Protein AF-A0A1V6FKG5-F1 (afdb_monomer_lite)

Foldseek 3Di:
DPPQDPQFQWKWFDPDPPPFTWIWGWDDDPNWIKIWTATHPPGGAKIFTADWDDDPQKIKGWGALVGMDGDPPHDPVRCVQDNGTWMWIWHPPDSFWIWTDTPPDITIIGHDD

Structure (mmCIF, N/CA/C/O backbone):
data_AF-A0A1V6FKG5-F1
#
_entry.id   AF-A0A1V6FKG5-F1
#
loop_
_atom_site.group_PDB
_atom_site.id
_atom_site.type_symbol
_atom_site.label_atom_id
_atom_site.label_alt_id
_atom_site.label_comp_id
_atom_site.label_asym_id
_atom_site.label_entity_id
_atom_site.label_seq_id
_atom_site.pdbx_PDB_ins_code
_atom_site.Cartn_x
_atom_site.Cartn_y
_atom_site.Cartn_z
_atom_site.occupancy
_atom_site.B_iso_or_equiv
_atom_site.auth_seq_id
_atom_site.auth_comp_id
_atom_site.auth_asym_id
_atom_site.auth_atom_id
_atom_site.pdbx_PDB_model_num
ATOM 1 N N . MET A 1 1 ? -5.040 -19.461 23.387 1.00 38.56 1 MET A N 1
ATOM 2 C CA . MET A 1 1 ? -4.236 -18.923 22.271 1.00 38.56 1 MET A CA 1
ATOM 3 C C . MET A 1 1 ? -4.971 -19.264 20.991 1.00 38.56 1 MET A C 1
ATOM 5 O O . MET A 1 1 ? -4.928 -20.408 20.562 1.00 38.56 1 MET A O 1
ATOM 9 N N . THR A 1 2 ? -5.759 -18.335 20.462 1.00 43.03 2 THR A N 1
ATOM 10 C CA . THR A 1 2 ? -6.434 -18.503 19.171 1.00 43.03 2 THR A CA 1
ATOM 11 C C . THR A 1 2 ? -5.363 -18.478 18.082 1.00 43.03 2 THR A C 1
ATOM 13 O O . THR A 1 2 ? -4.707 -17.464 17.880 1.00 43.03 2 THR A O 1
ATOM 16 N N . GLY A 1 3 ? -5.116 -19.633 17.457 1.00 41.25 3 GLY A N 1
ATOM 17 C CA . GLY A 1 3 ? -4.074 -19.858 16.449 1.00 41.25 3 GLY A CA 1
ATOM 18 C C . GLY A 1 3 ? -4.375 -19.225 15.091 1.00 41.25 3 GLY A C 1
ATOM 19 O O . GLY A 1 3 ? -4.147 -19.859 14.064 1.00 41.25 3 GLY A O 1
ATOM 20 N N . GLU A 1 4 ? -4.922 -18.009 15.074 1.00 52.91 4 GLU A N 1
ATOM 21 C CA . GLU A 1 4 ? -5.062 -17.267 13.828 1.00 52.91 4 GLU A CA 1
ATOM 22 C C . GLU A 1 4 ? -3.670 -16.836 13.353 1.00 52.91 4 GLU A C 1
ATOM 24 O O . GLU A 1 4 ? -2.909 -16.248 14.129 1.00 52.91 4 GLU A O 1
ATOM 29 N N . PRO A 1 5 ? -3.294 -17.135 12.097 1.00 58.00 5 PRO A N 1
ATOM 30 C CA . PRO A 1 5 ? -2.045 -16.643 11.548 1.00 58.00 5 PRO A CA 1
ATOM 31 C C . PRO A 1 5 ? -2.051 -15.115 11.606 1.00 58.00 5 PRO A C 1
ATOM 33 O O . PRO A 1 5 ? -2.992 -14.473 11.130 1.00 58.00 5 PRO A O 1
ATOM 36 N N . ALA A 1 6 ? -1.003 -14.554 12.215 1.00 72.62 6 ALA A N 1
ATOM 37 C CA . ALA A 1 6 ? -0.833 -13.115 12.355 1.00 72.62 6 ALA A CA 1
ATOM 38 C C . ALA A 1 6 ? -1.017 -12.433 10.995 1.00 72.62 6 ALA A C 1
ATOM 40 O O . ALA A 1 6 ? -0.484 -12.901 9.987 1.00 72.62 6 ALA A O 1
ATOM 41 N N . PHE A 1 7 ? -1.787 -11.343 10.964 1.00 77.25 7 PHE A N 1
ATOM 42 C CA . PHE A 1 7 ? -2.008 -10.579 9.743 1.00 77.25 7 PHE A CA 1
ATOM 43 C C . PHE A 1 7 ? -0.659 -10.059 9.215 1.00 77.25 7 PHE A C 1
ATOM 45 O O . PHE A 1 7 ? 0.010 -9.303 9.927 1.00 77.25 7 PHE A O 1
ATOM 52 N N . PRO A 1 8 ? -0.228 -10.457 8.003 1.00 86.94 8 PRO A N 1
ATOM 53 C CA . PRO A 1 8 ? 1.044 -10.004 7.457 1.00 86.94 8 PRO A CA 1
ATOM 54 C C . PRO A 1 8 ? 1.072 -8.479 7.339 1.00 86.94 8 PRO A C 1
ATOM 56 O O . PRO A 1 8 ? 0.109 -7.856 6.900 1.00 86.94 8 PRO A O 1
ATOM 59 N N . LEU A 1 9 ? 2.185 -7.859 7.726 1.00 89.88 9 LEU A N 1
ATOM 60 C CA . LEU A 1 9 ? 2.353 -6.404 7.633 1.00 89.88 9 LEU A CA 1
ATOM 61 C C . LEU A 1 9 ? 2.986 -5.970 6.310 1.00 89.88 9 LEU A C 1
ATOM 63 O O . LEU A 1 9 ? 3.005 -4.783 6.001 1.00 89.88 9 LEU A O 1
ATOM 67 N N . LYS A 1 10 ? 3.508 -6.918 5.528 1.00 93.88 10 LYS A N 1
ATOM 68 C CA . LYS A 1 10 ? 4.158 -6.664 4.243 1.00 93.88 10 LYS A CA 1
ATOM 69 C C . LYS A 1 10 ? 3.565 -7.543 3.160 1.00 93.88 10 LYS A C 1
ATOM 71 O O . LYS A 1 10 ? 3.447 -8.756 3.331 1.00 93.88 10 LYS A O 1
ATOM 76 N N . TRP A 1 11 ? 3.237 -6.924 2.037 1.00 94.94 11 TRP A N 1
ATOM 77 C CA . TRP A 1 11 ? 2.584 -7.576 0.914 1.00 94.94 11 TRP A CA 1
ATOM 78 C C . TRP A 1 11 ? 3.216 -7.137 -0.400 1.00 94.94 11 TRP A C 1
ATOM 80 O O . TRP A 1 11 ? 3.619 -5.986 -0.541 1.00 94.94 11 TRP A O 1
ATOM 90 N N . THR A 1 12 ? 3.280 -8.038 -1.374 1.00 96.12 12 THR A N 1
ATOM 91 C CA . THR A 1 12 ? 3.760 -7.741 -2.727 1.00 96.12 12 THR A CA 1
ATOM 92 C C . THR A 1 12 ? 2.631 -7.873 -3.730 1.00 96.12 12 THR A C 1
ATOM 94 O O . THR A 1 12 ? 1.849 -8.822 -3.677 1.00 96.12 12 THR A O 1
ATOM 97 N N . GLU A 1 13 ? 2.554 -6.924 -4.655 1.00 96.25 13 GLU A N 1
ATOM 98 C CA . GLU A 1 13 ? 1.576 -6.929 -5.733 1.00 96.25 13 GLU A CA 1
ATOM 99 C C . GLU A 1 13 ? 1.852 -8.068 -6.725 1.00 96.25 13 GLU A C 1
ATOM 101 O O . GLU A 1 13 ? 3.006 -8.373 -7.029 1.00 96.25 13 GLU A O 1
ATOM 106 N N . THR A 1 14 ? 0.792 -8.672 -7.259 1.00 94.44 14 THR A N 1
ATOM 107 C CA . THR A 1 14 ? 0.846 -9.734 -8.278 1.00 94.44 14 THR A CA 1
ATOM 108 C C . THR A 1 14 ? 0.183 -9.345 -9.599 1.00 94.44 14 THR A C 1
ATOM 110 O O . THR A 1 14 ? 0.279 -10.081 -10.577 1.00 94.44 14 THR A O 1
ATOM 113 N N . THR A 1 15 ? -0.486 -8.192 -9.649 1.00 90.50 15 THR A N 1
ATOM 114 C CA . THR A 1 15 ? -1.213 -7.690 -10.824 1.00 90.50 15 THR A CA 1
ATOM 115 C C . THR A 1 15 ? -0.362 -6.870 -11.786 1.00 90.50 15 THR A C 1
ATOM 117 O O . THR A 1 15 ? -0.746 -6.721 -12.945 1.00 90.50 15 THR A O 1
ATOM 120 N N . MET A 1 16 ? 0.781 -6.335 -11.348 1.00 83.12 16 MET A N 1
ATOM 121 C CA . MET A 1 16 ? 1.624 -5.511 -12.215 1.00 83.12 16 MET A CA 1
ATOM 122 C C . MET A 1 16 ? 2.436 -6.353 -13.207 1.00 83.12 16 MET A C 1
ATOM 124 O O . MET A 1 16 ? 3.235 -7.202 -12.821 1.00 83.12 16 MET A O 1
ATOM 128 N N . GLY A 1 17 ? 2.255 -6.074 -14.501 1.00 80.12 17 GLY A N 1
ATOM 129 C CA . GLY A 1 17 ? 2.955 -6.751 -15.599 1.00 80.12 17 GLY A CA 1
ATOM 130 C C . GLY A 1 17 ? 4.292 -6.121 -16.005 1.00 80.12 17 GLY A C 1
ATOM 131 O O . GLY A 1 17 ? 4.981 -6.666 -16.860 1.00 80.12 17 GLY A O 1
ATOM 132 N N . ASP A 1 18 ? 4.682 -4.989 -15.412 1.00 84.69 18 ASP A N 1
ATOM 133 C CA . ASP A 1 18 ? 5.920 -4.266 -15.753 1.00 84.69 18 ASP A CA 1
ATOM 134 C C . ASP A 1 18 ? 7.177 -4.821 -15.049 1.00 84.69 18 ASP A C 1
ATOM 136 O O . ASP A 1 18 ? 8.275 -4.277 -15.196 1.00 84.69 18 ASP A O 1
ATOM 140 N N . GLY A 1 19 ? 7.026 -5.902 -14.275 1.00 85.62 19 GLY A N 1
ATOM 141 C CA . GLY A 1 19 ? 8.104 -6.521 -13.503 1.00 85.62 19 GLY A CA 1
ATOM 142 C C . GLY A 1 19 ? 8.566 -5.694 -12.298 1.00 85.62 19 GLY A C 1
ATOM 143 O O . GLY A 1 19 ? 9.636 -5.971 -11.747 1.00 85.62 19 GLY A O 1
ATOM 144 N N . LYS A 1 20 ? 7.795 -4.676 -11.890 1.00 89.75 20 LYS A N 1
ATOM 145 C CA . LYS A 1 20 ? 8.107 -3.770 -10.776 1.00 89.75 20 LYS A CA 1
ATOM 146 C C . LYS A 1 20 ? 6.910 -3.678 -9.819 1.00 89.75 20 LYS A C 1
ATOM 148 O O . LYS A 1 20 ? 6.293 -2.618 -9.716 1.00 89.75 20 LYS A O 1
ATOM 153 N N . PRO A 1 21 ? 6.582 -4.767 -9.101 1.00 93.62 21 PRO A N 1
ATOM 154 C CA . PRO A 1 21 ? 5.407 -4.812 -8.236 1.00 93.62 21 PRO A CA 1
ATOM 155 C C . PRO A 1 21 ? 5.475 -3.754 -7.129 1.00 93.62 21 PRO A C 1
ATOM 157 O O . PRO A 1 21 ? 6.568 -3.381 -6.674 1.00 93.62 21 PRO A O 1
ATOM 160 N N . LEU A 1 22 ? 4.309 -3.291 -6.670 1.00 95.19 22 LEU A N 1
ATOM 161 C CA . LEU A 1 22 ? 4.219 -2.503 -5.445 1.00 95.19 22 LEU A CA 1
ATOM 162 C C . LEU A 1 22 ? 4.424 -3.400 -4.227 1.00 95.19 22 LEU A C 1
ATOM 164 O O . LEU A 1 22 ? 3.810 -4.458 -4.093 1.00 95.19 22 LEU A O 1
ATOM 168 N N . LEU A 1 23 ? 5.266 -2.936 -3.316 1.00 95.62 23 LEU A N 1
ATOM 169 C CA . LEU A 1 23 ? 5.374 -3.447 -1.963 1.00 95.62 23 LEU A CA 1
ATOM 170 C C . LEU A 1 23 ? 4.521 -2.569 -1.061 1.00 95.62 23 LEU A C 1
ATOM 172 O O . LEU A 1 23 ? 4.705 -1.353 -1.038 1.00 95.62 23 LEU A O 1
ATOM 176 N N . VAL A 1 24 ? 3.607 -3.188 -0.326 1.00 94.81 24 VAL A N 1
ATOM 177 C CA . VAL A 1 24 ? 2.761 -2.517 0.656 1.00 94.81 24 VAL A CA 1
ATOM 178 C C . VAL A 1 24 ? 3.228 -2.892 2.043 1.00 94.81 24 VAL A C 1
ATOM 180 O O . VAL A 1 24 ? 3.257 -4.072 2.387 1.00 94.81 24 VAL A O 1
ATOM 183 N N . SER A 1 25 ? 3.565 -1.881 2.833 1.00 93.38 25 SER A N 1
ATOM 184 C CA . SER A 1 25 ? 3.822 -2.016 4.261 1.00 93.38 25 SER A CA 1
ATOM 185 C C . SER A 1 25 ? 2.694 -1.364 5.048 1.00 93.38 25 SER A C 1
ATOM 187 O O . SER A 1 25 ? 2.317 -0.224 4.785 1.00 93.38 25 SER A O 1
ATOM 189 N N . ILE A 1 26 ? 2.172 -2.102 6.018 1.00 89.44 26 ILE A N 1
ATOM 190 C CA . ILE A 1 26 ? 1.122 -1.681 6.938 1.00 89.44 26 ILE A CA 1
ATOM 191 C C . ILE A 1 26 ? 1.790 -1.514 8.300 1.00 89.44 26 ILE A C 1
ATOM 193 O O . ILE A 1 26 ? 2.404 -2.449 8.813 1.00 89.44 26 ILE A O 1
ATOM 197 N N . SER A 1 27 ? 1.725 -0.316 8.872 1.00 88.69 27 SER A N 1
ATOM 198 C CA . SER A 1 27 ? 2.362 -0.007 10.158 1.00 88.69 27 SER A CA 1
ATOM 199 C C . SER A 1 27 ? 1.469 0.882 11.006 1.00 88.69 27 SER A C 1
ATOM 201 O O . SER A 1 27 ? 0.667 1.627 10.464 1.00 88.69 27 SER A O 1
ATOM 203 N N . GLU A 1 28 ? 1.603 0.826 12.326 1.00 83.00 28 GLU A N 1
ATOM 204 C CA . GLU A 1 28 ? 0.925 1.754 13.230 1.00 83.00 28 GLU A CA 1
ATOM 205 C C . GLU A 1 28 ? 1.868 2.901 13.601 1.00 83.00 28 GLU A C 1
ATOM 207 O O . GLU A 1 28 ? 3.019 2.681 13.986 1.00 83.00 28 GLU A O 1
ATOM 212 N N . ARG A 1 29 ? 1.386 4.138 13.483 1.00 81.62 29 ARG A N 1
ATOM 213 C CA . ARG A 1 29 ? 2.096 5.355 13.877 1.00 81.62 29 ARG A CA 1
ATOM 214 C C . ARG A 1 29 ? 1.165 6.190 14.744 1.00 81.62 29 ARG A C 1
ATOM 216 O O . ARG A 1 29 ? 0.173 6.716 14.255 1.00 81.62 29 ARG A O 1
ATOM 223 N N . GLN A 1 30 ? 1.493 6.308 16.031 1.00 78.50 30 GLN A N 1
ATOM 224 C CA . GLN A 1 30 ? 0.740 7.128 16.992 1.00 78.50 30 GLN A CA 1
ATOM 225 C C . GLN A 1 30 ? -0.759 6.760 17.080 1.00 78.50 30 GLN A C 1
ATOM 227 O O . GLN A 1 30 ? -1.610 7.642 17.154 1.00 78.50 30 GLN A O 1
ATOM 232 N N . GLY A 1 31 ? -1.093 5.465 17.049 1.00 71.94 31 GLY A N 1
ATOM 233 C CA . GLY A 1 31 ? -2.485 4.999 17.121 1.00 71.94 31 GLY A CA 1
ATOM 234 C C . GLY A 1 31 ? -3.234 4.989 15.785 1.00 71.94 31 GLY A C 1
ATOM 235 O O . GLY A 1 31 ? -4.424 4.685 15.756 1.00 71.94 31 GLY A O 1
ATOM 236 N N . VAL A 1 32 ? -2.566 5.331 14.679 1.00 77.81 32 VAL A N 1
ATOM 237 C CA . VAL A 1 32 ? -3.156 5.400 13.335 1.00 77.81 32 VAL A CA 1
ATOM 238 C C . VAL A 1 32 ? -2.415 4.446 12.404 1.00 77.81 32 VAL A C 1
ATOM 240 O O . VAL A 1 32 ? -1.184 4.405 12.411 1.00 77.81 32 VAL A O 1
ATOM 243 N N . LEU A 1 33 ? -3.135 3.682 11.576 1.00 80.06 33 LEU A N 1
ATOM 244 C CA . LEU A 1 33 ? -2.482 2.852 10.565 1.00 80.06 33 LEU A CA 1
ATOM 245 C C . LEU A 1 33 ? -2.000 3.702 9.383 1.00 80.06 33 LEU A C 1
ATOM 247 O O . LEU A 1 33 ? -2.699 4.560 8.841 1.00 80.06 33 LEU A O 1
ATOM 251 N N . ALA A 1 34 ? -0.770 3.418 8.985 1.00 87.81 34 ALA A N 1
ATOM 252 C CA . ALA A 1 34 ? -0.081 3.977 7.848 1.00 87.81 34 ALA A CA 1
ATOM 253 C C . ALA A 1 34 ? 0.104 2.889 6.786 1.00 87.81 34 ALA A C 1
ATOM 255 O O . ALA A 1 34 ? 0.596 1.795 7.089 1.00 87.81 34 ALA A O 1
ATOM 256 N N . LEU A 1 35 ? -0.259 3.214 5.546 1.00 92.06 35 LEU A N 1
ATOM 257 C CA . LEU A 1 35 ? 0.108 2.430 4.374 1.00 92.06 35 LEU A CA 1
ATOM 258 C C . LEU A 1 35 ? 1.263 3.104 3.662 1.00 92.06 35 LEU A C 1
ATOM 260 O O . LEU A 1 35 ? 1.179 4.279 3.313 1.00 92.06 35 LEU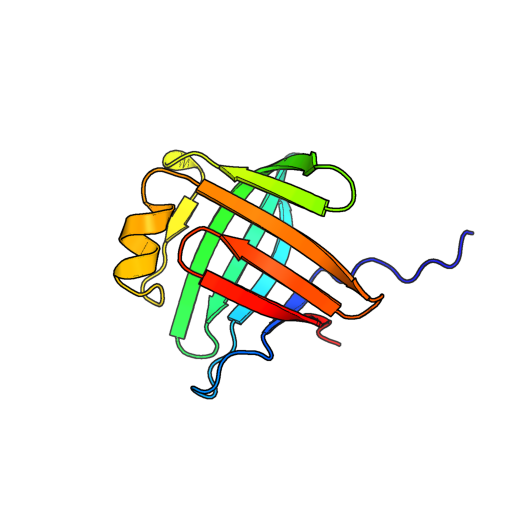 A O 1
ATOM 264 N N . GLU A 1 36 ? 2.297 2.333 3.370 1.00 94.81 36 GLU A N 1
ATOM 265 C CA . GLU A 1 36 ? 3.361 2.743 2.469 1.00 94.81 36 GLU A CA 1
ATOM 266 C C . GLU A 1 36 ? 3.401 1.801 1.274 1.00 94.81 36 GLU A C 1
ATOM 268 O O . GLU A 1 36 ? 3.503 0.586 1.422 1.00 94.81 36 GLU A O 1
ATOM 273 N N . PHE A 1 37 ? 3.340 2.386 0.088 1.00 95.00 37 PHE A N 1
ATOM 274 C CA . PHE A 1 37 ? 3.461 1.734 -1.198 1.00 95.00 37 PHE A CA 1
ATOM 275 C C . PHE A 1 37 ? 4.810 2.124 -1.798 1.00 95.00 37 PHE A C 1
ATOM 277 O O . PHE A 1 37 ? 5.044 3.291 -2.131 1.00 95.00 37 PHE A O 1
ATOM 284 N N . THR A 1 38 ? 5.681 1.143 -1.994 1.00 96.19 38 THR A N 1
ATOM 285 C CA . THR A 1 38 ? 6.977 1.322 -2.652 1.00 96.19 38 THR A CA 1
ATOM 286 C C . THR A 1 38 ? 6.997 0.518 -3.937 1.00 96.19 38 THR A C 1
ATOM 288 O O . THR A 1 38 ? 6.811 -0.696 -3.929 1.00 96.19 38 THR A O 1
ATOM 291 N N . LYS A 1 39 ? 7.246 1.182 -5.063 1.00 94.25 39 LYS A N 1
ATOM 292 C CA . LYS A 1 39 ? 7.415 0.505 -6.340 1.00 94.25 39 LYS A CA 1
ATOM 293 C C . LYS A 1 39 ? 8.821 -0.070 -6.426 1.00 94.25 39 LYS A C 1
ATOM 295 O O . LYS A 1 39 ? 9.818 0.642 -6.273 1.00 94.25 39 LYS A O 1
ATOM 300 N N . THR A 1 40 ? 8.908 -1.377 -6.651 1.00 92.50 40 THR A N 1
ATOM 301 C CA . THR A 1 40 ? 10.185 -2.098 -6.662 1.00 92.50 40 THR A CA 1
ATOM 302 C C . THR A 1 40 ? 11.162 -1.451 -7.652 1.00 92.50 40 THR A C 1
ATOM 304 O O . THR A 1 40 ? 10.834 -1.282 -8.823 1.00 92.50 40 THR A O 1
ATOM 307 N N . ARG A 1 41 ? 12.366 -1.089 -7.180 1.00 88.69 41 ARG A N 1
ATOM 308 C CA . ARG A 1 41 ? 13.432 -0.370 -7.924 1.00 88.69 41 ARG A CA 1
ATOM 309 C C . ARG A 1 41 ? 13.128 1.079 -8.338 1.00 88.69 41 ARG A C 1
ATOM 311 O O . ARG A 1 41 ? 14.015 1.722 -8.886 1.00 88.69 41 ARG A O 1
ATOM 318 N N . GLU A 1 42 ? 11.932 1.603 -8.077 1.00 91.38 42 GLU A N 1
ATOM 319 C CA . GLU A 1 42 ? 11.550 2.989 -8.418 1.00 91.38 42 GLU A CA 1
ATOM 320 C C . GLU A 1 42 ? 11.308 3.864 -7.177 1.00 91.38 42 GLU A C 1
ATOM 322 O O . GLU A 1 42 ? 11.286 5.090 -7.275 1.00 91.38 42 GLU A O 1
ATOM 327 N N . GLY A 1 43 ? 11.194 3.247 -5.998 1.00 93.88 43 GLY A N 1
ATOM 328 C CA . GLY A 1 43 ? 11.066 3.946 -4.724 1.00 93.88 43 GLY A CA 1
ATOM 329 C C . GLY A 1 43 ? 9.617 4.258 -4.369 1.00 93.88 43 GLY A C 1
ATOM 330 O O . GLY A 1 43 ? 8.698 3.542 -4.768 1.00 93.88 43 GLY A O 1
ATOM 331 N N . LEU A 1 44 ? 9.415 5.307 -3.571 1.00 94.69 44 LEU A N 1
ATOM 332 C CA . LEU A 1 44 ? 8.103 5.644 -3.026 1.00 94.69 44 LEU A CA 1
ATOM 333 C C . LEU A 1 44 ? 7.074 5.859 -4.146 1.00 94.69 44 LEU A C 1
ATOM 335 O O . LEU A 1 44 ? 7.293 6.647 -5.072 1.00 94.69 44 LEU A O 1
ATOM 339 N N . TRP A 1 45 ? 5.933 5.188 -4.019 1.00 94.19 45 TRP A N 1
ATOM 340 C CA . TRP A 1 45 ? 4.752 5.403 -4.846 1.00 94.19 45 TRP A CA 1
ATOM 341 C C . TRP A 1 45 ? 3.735 6.257 -4.090 1.00 94.19 45 TRP A C 1
ATOM 343 O O . TRP A 1 45 ? 3.378 7.336 -4.557 1.00 94.19 45 TRP A O 1
ATOM 353 N N . ALA A 1 46 ? 3.351 5.846 -2.884 1.00 93.81 46 ALA A N 1
ATOM 354 C CA . ALA A 1 46 ? 2.510 6.642 -2.000 1.00 93.81 46 ALA A CA 1
ATOM 355 C C . ALA A 1 46 ? 2.724 6.241 -0.541 1.00 93.81 46 ALA A C 1
ATOM 357 O O . ALA A 1 46 ? 2.994 5.084 -0.248 1.00 93.81 46 ALA A O 1
ATOM 358 N N . GLU A 1 47 ? 2.554 7.179 0.374 1.00 93.56 47 GLU A N 1
ATOM 359 C CA . GLU A 1 47 ? 2.476 6.927 1.809 1.00 93.56 47 GLU A CA 1
ATOM 360 C C . GLU A 1 47 ? 1.256 7.666 2.348 1.00 93.56 47 GLU A C 1
ATOM 362 O O . GLU A 1 47 ? 1.123 8.864 2.111 1.00 93.56 47 GLU A O 1
ATOM 367 N N . SER A 1 48 ? 0.364 6.971 3.050 1.00 90.38 48 SER A N 1
ATOM 368 C CA . SER A 1 48 ? -0.828 7.567 3.652 1.00 90.38 48 SER A CA 1
ATOM 369 C C . SER A 1 48 ? -0.948 7.222 5.126 1.00 90.38 48 SER A C 1
ATOM 371 O O . SER A 1 48 ? -0.782 6.057 5.489 1.00 90.38 48 SER A O 1
ATOM 373 N N . THR A 1 49 ? -1.335 8.190 5.950 1.00 88.44 49 THR A N 1
ATOM 374 C CA . THR A 1 49 ? -1.751 7.993 7.345 1.00 88.44 49 THR A CA 1
ATOM 375 C C . THR A 1 49 ? -3.223 8.358 7.474 1.00 88.44 49 THR A C 1
ATOM 377 O O . THR A 1 49 ? -3.600 9.493 7.220 1.00 88.44 49 THR A O 1
ATOM 380 N N . GLY A 1 50 ? -4.089 7.417 7.844 1.00 80.50 50 GLY A N 1
ATOM 381 C CA . GLY A 1 50 ? -5.529 7.676 7.791 1.00 80.50 50 GLY A CA 1
ATOM 382 C C . GLY A 1 50 ? -6.329 6.921 8.832 1.00 80.50 50 GLY A C 1
ATOM 383 O O . GLY A 1 50 ? -5.874 5.932 9.406 1.00 80.50 50 GLY A O 1
ATOM 384 N N . VAL A 1 51 ? -7.548 7.401 9.064 1.00 77.38 51 VAL A N 1
ATOM 385 C CA . VAL A 1 51 ? -8.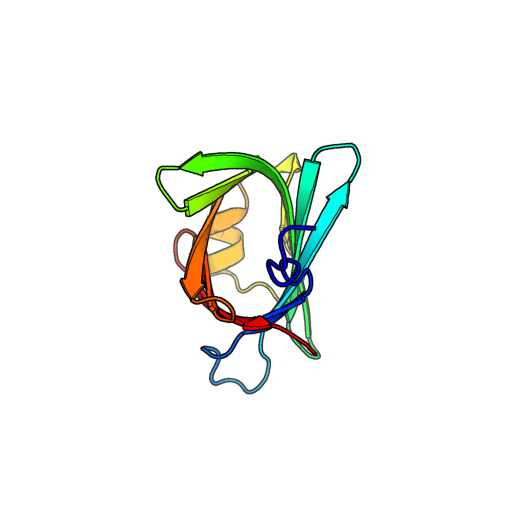498 6.712 9.938 1.00 77.38 51 VAL A CA 1
ATOM 386 C C . VAL A 1 51 ? -8.921 5.421 9.249 1.00 77.38 51 VAL A C 1
ATOM 388 O O . VAL A 1 51 ? -9.306 5.443 8.078 1.00 77.38 51 VAL A O 1
ATOM 391 N N . ILE A 1 52 ? -8.854 4.310 9.985 1.00 75.31 52 ILE A N 1
ATOM 392 C CA . ILE A 1 52 ? -9.432 3.049 9.535 1.00 75.31 52 ILE A CA 1
ATOM 393 C C . ILE A 1 52 ? -10.874 2.965 9.969 1.00 75.31 52 ILE A C 1
ATOM 395 O O . ILE A 1 52 ? -11.187 2.991 11.159 1.00 75.31 52 ILE A O 1
ATOM 399 N N . CYS A 1 53 ? -11.727 2.766 8.979 1.00 76.69 53 CYS A N 1
ATOM 400 C CA . CYS A 1 53 ? -13.114 2.418 9.173 1.00 76.69 53 CYS A CA 1
ATOM 401 C C . CYS A 1 53 ? -13.319 0.967 8.741 1.00 76.69 53 CYS A C 1
ATOM 403 O O . CYS A 1 53 ? -12.873 0.550 7.670 1.00 76.69 53 CYS A O 1
ATOM 405 N N . LEU A 1 54 ? -14.027 0.198 9.565 1.00 79.38 54 LEU A N 1
ATOM 406 C CA . LEU A 1 54 ? -14.655 -1.033 9.100 1.00 79.38 54 LEU A CA 1
ATOM 407 C C . LEU A 1 54 ? -15.829 -0.650 8.197 1.00 79.38 54 LEU A C 1
ATOM 409 O O . LEU A 1 54 ? -16.722 0.089 8.613 1.00 79.38 54 LEU A O 1
ATOM 413 N N . SER A 1 55 ? -15.816 -1.153 6.967 1.00 79.38 55 SER A N 1
ATOM 414 C CA . SER A 1 55 ? -16.838 -0.897 5.953 1.00 79.38 55 SER A CA 1
ATOM 415 C C . SER A 1 55 ? -17.413 -2.237 5.500 1.00 79.38 55 SER A C 1
ATOM 417 O O . SER A 1 55 ? -16.956 -2.870 4.545 1.00 79.38 55 SER A O 1
ATOM 419 N N . GLY A 1 56 ? -18.382 -2.739 6.270 1.00 82.75 56 GLY A N 1
ATOM 420 C CA . GLY A 1 56 ? -18.878 -4.109 6.134 1.00 82.75 56 GLY A CA 1
ATOM 421 C C . GLY A 1 56 ? -17.815 -5.130 6.548 1.00 82.75 56 GLY A C 1
ATOM 422 O O . GLY A 1 56 ? -17.4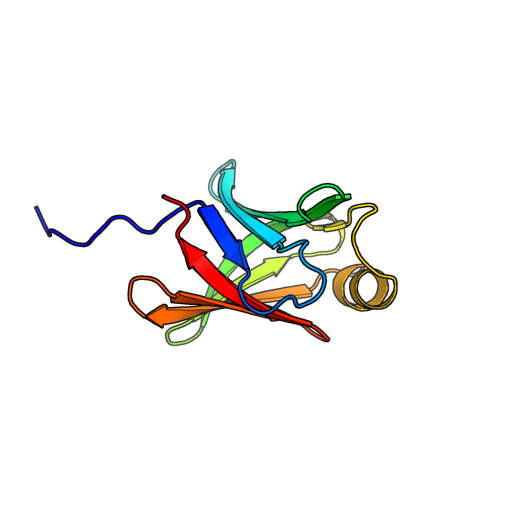52 -5.198 7.718 1.00 82.75 56 GLY A O 1
ATOM 423 N N . VAL A 1 57 ? -17.330 -5.923 5.589 1.00 79.06 57 VAL A N 1
ATOM 424 C CA . VAL A 1 57 ? -16.252 -6.917 5.786 1.00 79.06 57 VAL A CA 1
ATOM 425 C C . VAL A 1 57 ? -14.872 -6.405 5.356 1.00 79.06 57 VAL A C 1
ATOM 427 O O . VAL A 1 57 ? -13.877 -7.110 5.515 1.00 79.06 57 VAL A O 1
ATOM 430 N N . ASP A 1 58 ? -14.816 -5.196 4.796 1.00 82.75 58 ASP A N 1
ATOM 431 C CA . ASP A 1 58 ? -13.593 -4.571 4.302 1.00 82.75 58 ASP A CA 1
ATOM 432 C C . ASP A 1 58 ? -13.047 -3.547 5.303 1.00 82.75 58 ASP A C 1
ATOM 434 O O . ASP A 1 58 ? -13.768 -3.028 6.161 1.00 82.75 58 ASP A O 1
ATOM 438 N N . LEU A 1 59 ? -11.764 -3.218 5.152 1.00 84.94 59 LEU A N 1
ATOM 439 C CA . LEU A 1 59 ? -11.136 -2.084 5.823 1.00 84.94 59 LEU A CA 1
ATOM 440 C C . LEU A 1 59 ? -11.006 -0.931 4.833 1.00 84.94 59 LEU A C 1
ATOM 442 O O . LEU A 1 59 ? -10.567 -1.120 3.700 1.00 84.94 59 LEU A O 1
ATOM 446 N N . GLU A 1 60 ? -11.343 0.276 5.258 1.00 89.44 60 GLU A N 1
ATOM 447 C CA . GLU A 1 60 ? -11.152 1.490 4.470 1.00 89.44 60 GLU A CA 1
ATOM 448 C C . GLU A 1 60 ? -10.238 2.444 5.225 1.00 89.44 60 GLU A C 1
ATOM 450 O O . GLU A 1 60 ? -10.463 2.726 6.398 1.00 89.44 60 GLU A O 1
ATOM 455 N N . ILE A 1 61 ? -9.206 2.939 4.546 1.00 89.50 61 ILE A N 1
ATOM 456 C CA . ILE A 1 61 ? -8.354 4.018 5.043 1.00 89.50 61 ILE A CA 1
ATOM 457 C C . ILE A 1 61 ? -8.754 5.277 4.306 1.00 89.50 61 ILE A C 1
ATOM 459 O O . ILE A 1 61 ? -8.518 5.391 3.101 1.00 89.50 61 ILE A O 1
ATOM 463 N N . VAL A 1 62 ? -9.355 6.209 5.038 1.00 90.50 62 VAL A N 1
ATOM 464 C CA . VAL A 1 62 ? -9.709 7.537 4.535 1.00 90.50 62 VAL A CA 1
ATOM 465 C C . VAL A 1 62 ? -8.626 8.517 4.968 1.00 90.50 62 VAL A C 1
ATOM 467 O O . VAL A 1 62 ? -8.256 8.562 6.143 1.00 90.50 62 VAL A O 1
ATOM 470 N N . PHE A 1 63 ? -8.111 9.289 4.015 1.00 90.94 63 PHE A N 1
ATOM 471 C CA . PHE A 1 63 ? -7.039 10.255 4.241 1.00 90.94 63 PHE A CA 1
ATOM 472 C C . PHE A 1 63 ? -7.324 11.571 3.516 1.00 90.94 63 PHE A C 1
ATOM 474 O O . PHE A 1 63 ? -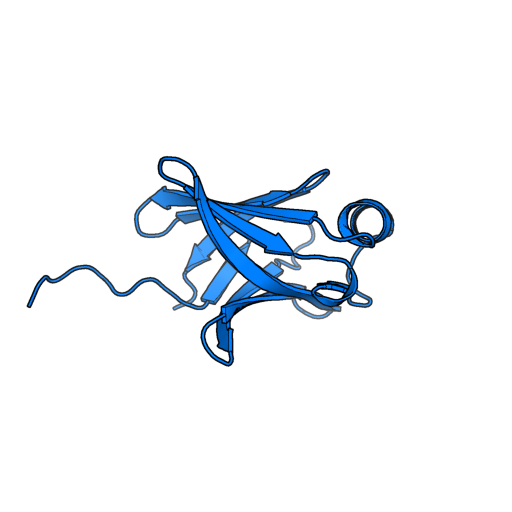7.820 11.586 2.388 1.00 90.94 63 PHE A O 1
ATOM 481 N N . SER A 1 64 ? -6.991 12.686 4.163 1.00 92.00 64 SER A N 1
ATOM 482 C CA . SER A 1 64 ? -6.994 14.015 3.555 1.00 92.00 64 SER A CA 1
ATOM 483 C C . SER A 1 64 ? -5.750 14.243 2.688 1.00 92.00 64 SER A C 1
ATOM 485 O O . SER A 1 64 ? -4.854 13.401 2.595 1.00 92.00 64 SER A O 1
ATOM 487 N N . ARG A 1 65 ? -5.667 15.420 2.065 1.00 91.94 65 ARG A N 1
ATOM 488 C CA . ARG A 1 65 ? -4.493 15.853 1.303 1.00 91.94 65 ARG A CA 1
ATOM 489 C C . ARG A 1 65 ? -3.217 15.910 2.149 1.00 91.94 65 ARG A C 1
ATOM 491 O O . ARG A 1 65 ? -2.144 15.573 1.662 1.00 91.94 65 ARG A O 1
ATOM 498 N N . GLU A 1 66 ? -3.319 16.345 3.399 1.00 92.69 66 GLU A N 1
ATOM 499 C CA . GLU A 1 66 ? -2.185 16.486 4.326 1.00 92.69 66 GLU A CA 1
ATOM 500 C C . GLU A 1 66 ? -1.669 15.123 4.806 1.00 92.69 66 GLU A C 1
ATOM 502 O O . GLU A 1 66 ? -0.542 14.999 5.279 1.00 92.69 66 GLU A O 1
ATOM 507 N N . GLN A 1 67 ? -2.511 14.104 4.669 1.00 92.12 67 GLN A N 1
ATOM 508 C CA . GLN A 1 67 ? -2.311 12.740 5.132 1.00 92.12 67 GLN A CA 1
ATOM 509 C C . GLN A 1 67 ? -1.790 11.795 4.045 1.00 92.12 67 GLN A C 1
ATOM 511 O O . GLN A 1 67 ? -1.604 10.611 4.312 1.00 92.12 67 GLN A O 1
ATOM 516 N N . ILE A 1 68 ? -1.550 12.294 2.829 1.00 93.19 68 ILE A N 1
ATOM 517 C CA . ILE A 1 68 ? -1.007 11.528 1.706 1.00 93.19 68 ILE A CA 1
ATOM 518 C C . ILE A 1 68 ? 0.251 12.196 1.162 1.00 93.19 68 ILE A C 1
ATOM 520 O O . ILE A 1 68 ? 0.277 13.367 0.787 1.00 93.19 68 ILE A O 1
ATOM 524 N N . ARG A 1 69 ? 1.309 11.404 1.043 1.00 94.44 69 ARG A N 1
ATOM 525 C CA . ARG A 1 69 ? 2.548 11.769 0.374 1.00 94.44 69 ARG A CA 1
ATOM 526 C C . ARG A 1 69 ? 2.714 10.907 -0.866 1.00 94.44 69 ARG A C 1
ATOM 528 O O . ARG A 1 69 ? 3.011 9.720 -0.788 1.00 94.44 69 ARG A O 1
ATOM 535 N N . LEU A 1 70 ? 2.562 11.524 -2.031 1.00 93.56 70 LEU A N 1
ATOM 536 C CA . LEU A 1 70 ? 2.787 10.863 -3.313 1.00 93.56 70 LEU A CA 1
ATOM 537 C C . LEU A 1 70 ? 4.269 10.904 -3.675 1.00 93.56 70 LEU A C 1
ATOM 539 O O . LEU A 1 70 ? 4.911 11.953 -3.613 1.00 93.56 70 LEU A O 1
ATOM 543 N N . GLY A 1 71 ? 4.814 9.758 -4.063 1.00 93.06 71 GLY A N 1
ATOM 544 C CA . GLY A 1 71 ? 6.207 9.640 -4.456 1.00 93.06 71 GLY A CA 1
ATOM 545 C C . GLY A 1 71 ? 6.453 9.891 -5.952 1.00 93.06 71 GLY A C 1
ATOM 546 O O . GLY A 1 71 ? 5.521 10.043 -6.755 1.00 93.06 71 GLY A O 1
ATOM 547 N N . PRO A 1 72 ? 7.730 9.942 -6.368 1.00 92.69 72 PRO A N 1
ATOM 548 C CA . PRO A 1 72 ? 8.103 10.132 -7.767 1.00 92.69 72 PRO A CA 1
ATOM 549 C C . PRO A 1 72 ? 7.647 8.969 -8.665 1.00 92.69 72 PRO A C 1
ATOM 551 O O . PRO A 1 72 ? 7.354 9.206 -9.837 1.00 92.69 72 PRO A O 1
ATOM 554 N N . ALA A 1 73 ? 7.505 7.755 -8.116 1.00 93.44 73 ALA A N 1
ATOM 555 C CA . ALA A 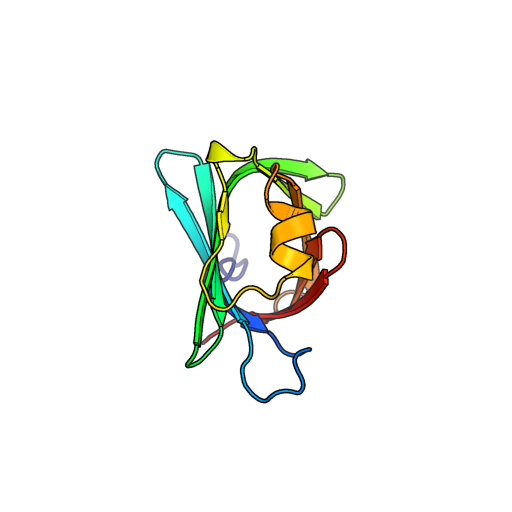1 73 ? 7.062 6.574 -8.858 1.00 93.44 73 ALA A CA 1
ATOM 556 C C . ALA A 1 73 ? 5.541 6.536 -9.115 1.00 93.44 73 ALA A C 1
ATOM 558 O O . ALA A 1 73 ? 5.070 5.726 -9.916 1.00 93.44 73 ALA A O 1
ATOM 559 N N . ALA A 1 74 ? 4.749 7.399 -8.464 1.00 91.75 74 ALA A N 1
ATOM 560 C CA . ALA A 1 74 ? 3.334 7.541 -8.794 1.00 91.75 74 ALA A CA 1
ATOM 561 C C . ALA A 1 74 ? 3.165 8.149 -10.191 1.00 91.75 74 ALA A C 1
ATOM 563 O O . ALA A 1 74 ? 3.760 9.177 -10.516 1.00 91.75 74 ALA A O 1
ATOM 564 N N . ASN A 1 75 ? 2.321 7.544 -11.024 1.00 88.44 75 ASN A N 1
ATOM 565 C CA . ASN A 1 75 ? 2.000 8.111 -12.332 1.00 88.44 75 ASN A CA 1
ATOM 566 C C . ASN A 1 75 ? 1.083 9.348 -12.200 1.00 88.44 75 ASN A C 1
ATOM 568 O O . ASN A 1 75 ? 0.516 9.625 -11.140 1.00 88.44 75 ASN A O 1
ATOM 572 N N . TRP A 1 76 ? 0.947 10.118 -13.283 1.00 89.94 76 TRP A N 1
ATOM 573 C CA . TRP A 1 76 ? 0.171 11.366 -13.291 1.00 89.94 76 TRP A CA 1
ATOM 574 C C . TRP A 1 76 ? -1.304 11.161 -12.906 1.00 89.94 76 TRP A C 1
ATOM 576 O O . TRP A 1 76 ? -1.852 11.975 -12.165 1.00 89.94 76 TRP A O 1
ATOM 586 N N . LEU A 1 77 ? -1.914 10.051 -13.337 1.00 88.69 77 LEU A N 1
ATOM 587 C CA . LEU A 1 77 ? -3.301 9.709 -13.020 1.00 88.69 77 LEU A CA 1
ATOM 588 C C . LEU A 1 77 ? -3.494 9.511 -11.511 1.00 88.69 77 LEU A C 1
ATOM 590 O O . LEU A 1 77 ? -4.454 10.019 -10.935 1.00 88.69 77 LEU A O 1
ATOM 594 N N . MET A 1 78 ? -2.560 8.824 -10.851 1.00 90.19 78 MET A N 1
ATOM 595 C CA . MET A 1 78 ? -2.592 8.622 -9.399 1.00 90.19 78 MET A CA 1
ATOM 596 C C . MET A 1 78 ? -2.373 9.920 -8.638 1.00 90.19 78 MET A C 1
ATOM 598 O O . MET A 1 78 ? -3.046 10.165 -7.639 1.00 90.19 78 MET A O 1
ATOM 602 N N . ARG A 1 79 ? -1.502 10.800 -9.142 1.00 91.56 79 ARG A N 1
ATOM 603 C CA . ARG A 1 79 ? -1.323 12.128 -8.544 1.00 91.56 79 ARG A CA 1
ATOM 604 C C . ARG A 1 79 ? -2.591 12.967 -8.597 1.00 91.56 79 ARG A C 1
ATOM 606 O O . ARG A 1 79 ? -2.907 13.637 -7.621 1.00 91.56 79 ARG A O 1
ATOM 613 N N . GLN A 1 80 ? -3.321 12.910 -9.705 1.00 89.25 80 GLN A N 1
ATOM 614 C CA . GLN A 1 80 ? -4.609 13.590 -9.822 1.00 89.25 80 GLN A CA 1
ATOM 615 C C . GLN A 1 80 ? -5.676 12.953 -8.929 1.00 89.25 80 GLN A C 1
ATOM 617 O O . GLN A 1 80 ? -6.426 13.676 -8.282 1.00 89.25 80 GLN A O 1
ATOM 622 N N . SER A 1 81 ? -5.712 11.620 -8.858 1.00 88.50 81 SER A N 1
ATOM 623 C CA . SER A 1 81 ? -6.748 10.885 -8.122 1.00 88.50 81 SER A CA 1
ATOM 624 C C . SER A 1 81 ? -6.599 10.996 -6.602 1.00 88.50 81 SER A C 1
ATOM 626 O O . SER A 1 81 ? -7.601 11.052 -5.902 1.00 88.50 81 SER A O 1
ATOM 628 N N . LEU A 1 82 ? -5.363 11.038 -6.090 1.00 91.12 82 LEU A N 1
ATOM 629 C CA . LEU A 1 82 ? -5.066 11.023 -4.650 1.00 91.12 82 LEU A CA 1
ATOM 630 C C . LEU A 1 82 ? -4.581 12.371 -4.103 1.00 91.12 82 LEU A C 1
ATOM 632 O O . LEU A 1 82 ? -4.465 12.542 -2.893 1.00 91.12 82 LEU A O 1
ATOM 636 N N . GLY A 1 83 ? -4.268 13.339 -4.969 1.00 86.44 83 GLY A N 1
ATOM 637 C CA . GLY A 1 83 ? -3.623 14.596 -4.574 1.00 86.44 83 GLY A CA 1
ATOM 638 C C . GLY A 1 83 ? -4.473 15.523 -3.700 1.00 86.44 83 GLY A C 1
ATOM 639 O O . GLY A 1 83 ? -3.939 16.484 -3.152 1.00 86.44 83 GLY A O 1
ATOM 640 N N . GLN A 1 84 ? -5.773 15.250 -3.563 1.00 89.31 84 GLN A N 1
ATOM 641 C CA . GLN A 1 84 ? -6.696 15.987 -2.689 1.00 89.31 84 GLN A CA 1
ATOM 642 C C . GLN A 1 84 ? -7.145 15.157 -1.474 1.00 89.31 84 GLN A C 1
ATOM 644 O O . GLN A 1 84 ? -8.080 15.538 -0.775 1.00 89.31 84 GLN A O 1
ATOM 649 N N . GLY A 1 85 ? -6.481 14.027 -1.220 1.00 90.06 85 GLY A N 1
ATOM 650 C CA . GLY A 1 85 ? -6.972 12.983 -0.327 1.00 90.06 85 GLY A CA 1
ATOM 651 C C . GLY A 1 85 ? -7.721 11.896 -1.094 1.00 90.06 85 GLY A C 1
ATOM 652 O O . GLY A 1 85 ? -7.856 11.949 -2.318 1.00 90.06 85 GLY A O 1
ATOM 653 N N . GLY A 1 86 ? -8.177 10.879 -0.375 1.00 91.44 86 GLY A N 1
ATOM 654 C CA . GLY A 1 86 ? -8.842 9.739 -0.982 1.00 91.44 86 GLY A CA 1
ATOM 655 C C . GLY A 1 86 ? -9.129 8.615 -0.003 1.00 91.44 86 GLY A C 1
ATOM 656 O O . GLY A 1 86 ? -9.099 8.771 1.220 1.00 91.44 86 GLY A O 1
ATOM 657 N N . THR A 1 87 ? -9.438 7.457 -0.576 1.00 92.00 87 THR A N 1
ATOM 658 C CA . THR A 1 87 ? -9.732 6.247 0.185 1.00 92.00 87 THR A CA 1
ATOM 659 C C . THR A 1 87 ? -8.998 5.067 -0.423 1.00 92.00 87 THR A C 1
ATOM 661 O O . THR A 1 87 ? -9.077 4.840 -1.634 1.00 92.00 87 THR A O 1
ATOM 664 N N . PHE A 1 88 ? -8.307 4.303 0.418 1.00 92.50 88 PHE A N 1
ATOM 665 C CA . PHE A 1 88 ? -7.852 2.961 0.081 1.00 92.50 88 PHE A CA 1
ATOM 666 C C . PHE A 1 88 ? -8.810 1.954 0.698 1.00 92.50 88 PHE A C 1
ATOM 668 O O . PHE A 1 88 ? -8.925 1.871 1.919 1.00 92.50 88 PHE A O 1
ATOM 675 N N . ARG A 1 89 ? -9.478 1.167 -0.144 1.00 92.81 89 ARG A N 1
ATOM 676 C CA . ARG A 1 89 ? -10.275 0.022 0.292 1.00 92.81 89 ARG A CA 1
ATOM 677 C C . ARG A 1 89 ? -9.409 -1.228 0.260 1.00 92.81 89 ARG A C 1
ATOM 679 O O . ARG A 1 89 ? -8.879 -1.580 -0.794 1.00 92.81 89 ARG A O 1
ATOM 686 N N . ILE A 1 90 ? -9.271 -1.874 1.408 1.00 91.38 90 ILE A N 1
ATOM 687 C CA . ILE A 1 90 ? -8.509 -3.097 1.630 1.00 91.38 90 ILE A CA 1
ATOM 688 C C . ILE A 1 90 ? -9.509 -4.226 1.880 1.00 91.38 90 ILE A C 1
ATOM 690 O O . ILE A 1 90 ? -10.164 -4.285 2.920 1.00 91.38 90 ILE A O 1
ATOM 694 N N . SER A 1 91 ? -9.592 -5.144 0.927 1.00 91.31 91 SER A N 1
ATOM 695 C CA . SER A 1 91 ? -10.434 -6.333 1.014 1.00 91.31 91 SER A CA 1
ATOM 696 C C . SER A 1 91 ? -9.567 -7.564 1.212 1.00 91.31 91 SER A C 1
ATOM 698 O O . SER A 1 91 ? -8.646 -7.820 0.427 1.00 91.31 91 SER A O 1
ATOM 700 N N . ARG A 1 92 ? -9.874 -8.367 2.232 1.00 87.75 92 ARG A N 1
ATOM 701 C CA . ARG A 1 92 ? -9.239 -9.675 2.417 1.00 87.75 92 ARG A CA 1
ATOM 702 C C . ARG A 1 92 ? -9.974 -10.709 1.569 1.00 87.75 92 ARG A C 1
ATOM 704 O O . ARG A 1 92 ? -11.080 -11.112 1.901 1.00 87.75 92 ARG A O 1
ATOM 711 N N . LEU A 1 93 ? -9.358 -11.124 0.462 1.00 87.69 93 LEU A N 1
ATOM 712 C CA . LEU A 1 93 ? -9.939 -12.110 -0.457 1.00 87.69 93 LEU A CA 1
ATOM 713 C C . LEU A 1 93 ? -9.724 -13.549 0.032 1.00 87.69 93 LEU A C 1
ATOM 715 O O . LEU A 1 93 ? -10.547 -14.420 -0.227 1.00 87.69 93 LEU A O 1
ATOM 719 N N . ALA A 1 94 ? -8.602 -13.795 0.712 1.00 86.44 94 ALA A N 1
ATOM 720 C CA . ALA A 1 94 ? -8.247 -15.066 1.339 1.00 86.44 94 ALA A CA 1
ATOM 721 C 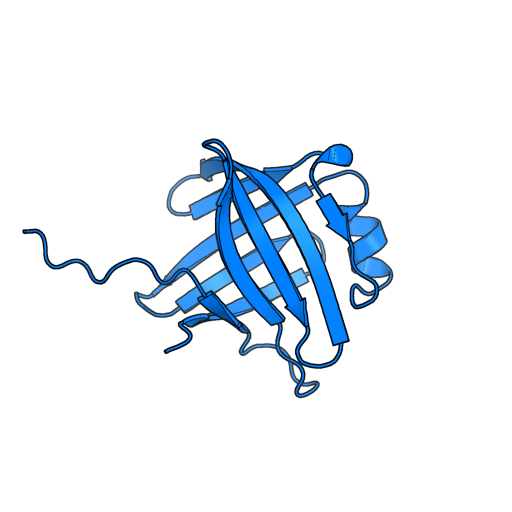C . ALA A 1 94 ? -7.260 -14.822 2.495 1.00 86.44 94 ALA A C 1
ATOM 723 O O . ALA A 1 94 ? -6.829 -13.690 2.734 1.00 86.44 94 ALA A O 1
ATOM 724 N N . ALA A 1 95 ? -6.867 -15.879 3.211 1.00 83.50 95 ALA A N 1
ATOM 725 C CA . ALA A 1 95 ? -5.903 -15.770 4.309 1.00 83.50 95 ALA A CA 1
ATOM 726 C C . ALA A 1 95 ? -4.576 -15.112 3.876 1.00 83.50 95 ALA A C 1
ATOM 728 O O . ALA A 1 95 ? -4.003 -14.344 4.649 1.00 83.50 95 ALA A O 1
ATOM 729 N N . ASP A 1 96 ? -4.163 -15.366 2.635 1.00 89.75 96 ASP A N 1
ATOM 730 C CA . ASP A 1 96 ? -2.910 -14.985 1.982 1.00 89.75 96 ASP A CA 1
ATOM 731 C C . ASP A 1 96 ? -3.121 -14.055 0.771 1.00 89.75 96 ASP A C 1
ATOM 733 O O . ASP A 1 96 ? -2.238 -13.918 -0.078 1.00 89.75 96 ASP A O 1
ATOM 737 N N . ARG A 1 97 ? -4.293 -13.418 0.655 1.00 92.62 97 ARG A N 1
ATOM 738 C CA . ARG A 1 97 ? -4.593 -12.549 -0.485 1.00 92.62 97 ARG A CA 1
ATOM 739 C C . ARG A 1 97 ? -5.347 -11.298 -0.072 1.00 92.62 97 ARG A C 1
ATOM 741 O O . ARG A 1 97 ? -6.449 -11.375 0.473 1.00 92.62 97 ARG A O 1
ATOM 748 N N . LEU A 1 98 ? -4.777 -10.151 -0.422 1.00 93.38 98 LEU A N 1
ATOM 749 C CA . LEU A 1 98 ? -5.415 -8.847 -0.296 1.00 93.38 98 LEU A CA 1
ATOM 750 C C . LEU A 1 98 ? -5.740 -8.266 -1.665 1.00 93.38 98 LEU A C 1
ATOM 752 O O . LEU A 1 98 ? -5.032 -8.486 -2.648 1.00 93.38 98 LEU A O 1
ATOM 756 N N . ARG A 1 99 ? -6.795 -7.462 -1.701 1.00 94.75 99 ARG A N 1
ATOM 757 C CA . ARG A 1 99 ? -7.032 -6.478 -2.748 1.00 94.75 99 ARG A CA 1
ATOM 758 C C . ARG A 1 99 ? -6.966 -5.101 -2.117 1.00 94.75 99 ARG A C 1
ATOM 760 O O . ARG A 1 99 ? -7.632 -4.870 -1.114 1.00 94.75 99 ARG A O 1
ATOM 767 N N . ILE A 1 100 ? -6.202 -4.199 -2.719 1.00 94.06 100 ILE A N 1
ATOM 768 C CA . ILE A 1 100 ? -6.200 -2.785 -2.341 1.00 94.06 100 ILE A CA 1
ATOM 769 C C . ILE A 1 100 ? -6.656 -1.987 -3.553 1.00 94.06 100 ILE A C 1
ATOM 771 O O . ILE A 1 100 ? -6.164 -2.204 -4.660 1.00 94.06 100 ILE A O 1
ATOM 775 N N . ALA A 1 101 ? -7.633 -1.108 -3.361 1.00 94.06 101 ALA A N 1
ATOM 776 C CA . ALA A 1 101 ? -8.234 -0.331 -4.434 1.00 94.06 101 ALA A CA 1
ATOM 777 C C . ALA A 1 101 ? -8.451 1.127 -4.028 1.00 94.06 101 ALA A C 1
ATOM 779 O O . ALA A 1 101 ? -8.721 1.437 -2.870 1.00 94.06 101 ALA A O 1
ATOM 780 N N . THR A 1 102 ? -8.373 2.010 -5.015 1.00 91.81 102 THR A N 1
ATOM 781 C CA . THR A 1 102 ? -8.776 3.414 -4.936 1.00 91.81 102 THR A CA 1
ATOM 782 C C . THR A 1 102 ? -9.339 3.852 -6.292 1.00 91.81 102 THR A C 1
ATOM 784 O O . THR A 1 102 ? -9.461 3.047 -7.221 1.00 91.81 102 THR A O 1
ATOM 787 N N . VAL A 1 103 ? -9.707 5.121 -6.437 1.00 88.81 103 VAL A N 1
ATOM 788 C CA . VAL A 1 103 ? -10.162 5.653 -7.725 1.00 88.81 103 VAL A CA 1
ATOM 789 C C . VAL A 1 103 ? -9.039 5.526 -8.761 1.00 88.81 103 VAL A C 1
ATOM 791 O O . VAL A 1 103 ? -7.919 5.978 -8.545 1.00 88.81 103 VAL A O 1
ATOM 794 N N . GLY A 1 104 ? -9.341 4.888 -9.894 1.00 85.94 104 GLY A N 1
ATOM 795 C CA . GLY A 1 104 ? -8.409 4.748 -11.018 1.00 85.94 104 GLY A CA 1
ATOM 796 C C . GLY A 1 104 ? -7.319 3.682 -10.854 1.00 85.94 104 GLY A C 1
ATOM 797 O O . GLY A 1 104 ? -6.519 3.513 -11.772 1.00 85.94 104 GLY A O 1
ATOM 798 N N . TRP A 1 105 ? -7.273 2.946 -9.736 1.00 90.50 105 TRP A N 1
ATOM 799 C CA . TRP A 1 105 ? -6.285 1.882 -9.527 1.00 90.50 105 TRP A CA 1
ATOM 800 C C . TRP A 1 105 ? -6.771 0.797 -8.562 1.00 90.50 105 TRP A C 1
ATOM 802 O O . TRP A 1 105 ? -7.448 1.061 -7.572 1.00 90.50 105 TRP A O 1
ATOM 812 N N . ASN A 1 106 ? -6.393 -0.448 -8.836 1.00 93.50 106 ASN A N 1
ATOM 813 C CA . ASN A 1 106 ? -6.485 -1.540 -7.877 1.00 93.50 106 ASN A CA 1
ATOM 814 C C . ASN A 1 106 ? -5.360 -2.546 -8.119 1.00 93.50 106 ASN A C 1
ATOM 816 O O . ASN A 1 106 ? -4.894 -2.678 -9.250 1.00 93.50 106 ASN A O 1
ATOM 820 N N . GLY A 1 107 ? -4.975 -3.266 -7.070 1.00 93.88 107 GLY A N 1
ATOM 821 C CA . GLY A 1 107 ? -3.995 -4.339 -7.150 1.00 93.88 107 GLY A CA 1
ATOM 822 C C . GLY A 1 107 ? -4.348 -5.515 -6.246 1.00 93.88 107 GLY A C 1
ATOM 823 O O . GLY A 1 107 ? -5.021 -5.352 -5.220 1.00 93.88 107 GLY A O 1
ATOM 824 N N . HIS A 1 108 ? -3.886 -6.704 -6.633 1.00 96.50 108 HIS A N 1
ATOM 825 C CA . HIS A 1 108 ? -3.906 -7.888 -5.775 1.00 96.50 108 HIS A CA 1
ATOM 826 C C . HIS A 1 108 ? -2.535 -8.104 -5.162 1.00 96.50 108 HIS A C 1
ATOM 828 O O . HIS A 1 108 ? -1.521 -7.932 -5.833 1.00 96.50 108 HIS A O 1
ATOM 834 N N . PHE A 1 109 ? -2.519 -8.519 -3.902 1.00 96.12 109 PHE A N 1
ATOM 835 C CA . PHE A 1 109 ? -1.307 -8.665 -3.124 1.00 96.12 109 PHE A CA 1
ATOM 836 C C . PHE A 1 109 ? -1.266 -10.006 -2.402 1.00 96.12 109 PHE A C 1
ATOM 838 O O . PHE A 1 109 ? -2.292 -10.506 -1.935 1.00 96.12 109 PHE A O 1
ATOM 845 N N . VAL A 1 110 ? -0.062 -10.557 -2.283 1.00 95.19 110 VAL A N 1
ATOM 846 C CA . VAL A 1 110 ? 0.247 -11.763 -1.503 1.00 95.19 110 VAL A CA 1
ATOM 847 C C . VAL A 1 110 ? 1.255 -11.415 -0.408 1.00 95.19 110 VAL A C 1
ATOM 849 O O . VAL A 1 110 ? 2.029 -10.467 -0.583 1.00 95.19 110 VAL A O 1
ATOM 852 N N . PRO A 1 111 ? 1.251 -12.115 0.736 1.00 94.25 111 PRO A N 1
ATOM 853 C CA . PRO A 1 111 ? 2.129 -11.772 1.837 1.00 94.25 111 PRO A CA 1
ATOM 854 C C . PRO A 1 111 ? 3.584 -12.015 1.455 1.00 94.25 111 PRO A C 1
ATOM 856 O O . PRO A 1 111 ? 3.921 -12.998 0.789 1.00 94.25 111 PRO A O 1
ATOM 859 N N . MET A 1 112 ? 4.451 -11.109 1.890 1.00 90.12 112 MET A N 1
ATOM 860 C CA . MET A 1 112 ? 5.885 -11.357 1.851 1.00 90.12 112 MET A CA 1
ATOM 861 C C . MET A 1 112 ? 6.242 -12.338 2.971 1.00 90.12 112 MET A C 1
ATOM 863 O O . MET A 1 112 ? 5.697 -12.241 4.071 1.00 90.12 112 MET A O 1
ATOM 867 N N . LYS A 1 113 ? 7.122 -13.293 2.663 1.00 72.00 113 LYS A N 1
ATOM 868 C CA . LYS A 1 113 ? 7.695 -14.206 3.658 1.00 72.00 113 LYS A CA 1
ATOM 869 C C . LYS A 1 113 ? 8.677 -13.484 4.571 1.00 72.00 113 LYS A C 1
ATOM 871 O O . LYS A 1 113 ? 9.346 -12.549 4.074 1.00 72.00 113 LYS A O 1
#

Sequence (113 aa):
MTGEPAFPLKWTETTMGDGKPLLVSISERQGVLALEFTKTREGLWAESTGVICLSGVDLEIVFSREQIRLGPAANWLMRQSLGQGGTFRISRLAADRLRIATVGWNGHFVPMK

Radius of gyration: 13.68 Å; chains: 1; bounding box: 32×36×38 Å

pLDDT: mean 87.28, std 10.57, range [38.56, 96.5]

Secondary structure (DSSP, 8-state):
---PPPPPSEEEESS-SSS-PEEEEEEEETTEEEEEEEETTTEEEEEEEEEEEEETTEEEEEEEGGGEEE-TTS-HHHHHHHBTEEEEEEEEEETTEEEEEETTEEEEEEE--